Protein AF-A0A366XR28-F1 (afdb_monomer)

pLDDT: mean 83.41, std 14.49, range [41.12, 95.5]

Structure (mmCIF, N/CA/C/O backbone):
data_AF-A0A366XR28-F1
#
_entry.id   AF-A0A366XR28-F1
#
loop_
_atom_site.group_PDB
_atom_site.id
_atom_site.type_symbol
_atom_site.label_atom_id
_atom_site.label_alt_id
_atom_site.label_comp_id
_atom_site.label_asym_id
_atom_site.label_entity_id
_atom_site.label_seq_id
_atom_site.pdbx_PDB_ins_code
_atom_site.Cartn_x
_atom_site.Cartn_y
_atom_site.Cartn_z
_atom_site.occupancy
_atom_site.B_iso_or_equiv
_atom_site.auth_seq_id
_atom_site.auth_comp_id
_atom_site.auth_asym_id
_atom_site.auth_atom_id
_atom_site.pdbx_PDB_model_num
ATOM 1 N N . MET A 1 1 ? 2.387 -6.892 -45.928 1.00 43.56 1 MET A N 1
ATOM 2 C CA . MET A 1 1 ? 2.334 -5.920 -44.819 1.00 43.56 1 MET A CA 1
ATOM 3 C C . MET A 1 1 ? 2.205 -6.752 -43.564 1.00 43.56 1 MET A C 1
ATOM 5 O O . MET A 1 1 ? 1.276 -7.540 -43.496 1.00 43.56 1 MET A O 1
ATOM 9 N N . SER A 1 2 ? 3.214 -6.721 -42.701 1.00 43.69 2 SER A N 1
ATOM 10 C CA . SER A 1 2 ? 3.287 -7.581 -41.521 1.00 43.69 2 SER A CA 1
ATOM 11 C C . SER A 1 2 ? 2.300 -7.083 -40.471 1.00 43.69 2 SER A C 1
ATOM 13 O O . SER A 1 2 ? 2.400 -5.928 -40.058 1.00 43.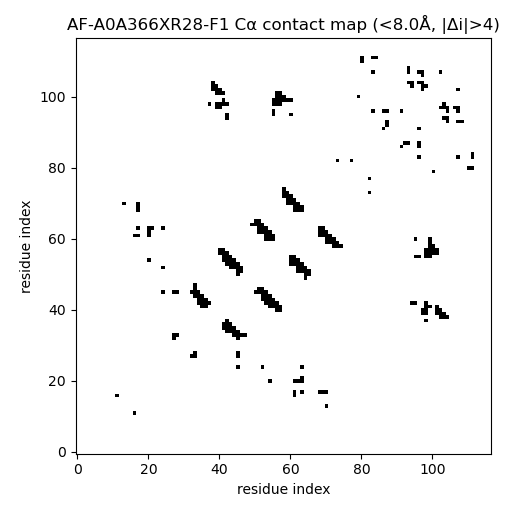69 2 SER A O 1
ATOM 15 N N . ASP A 1 3 ? 1.364 -7.939 -40.064 1.00 49.34 3 ASP A N 1
ATOM 16 C CA . ASP A 1 3 ? 0.525 -7.704 -38.893 1.00 49.34 3 ASP A CA 1
ATOM 17 C C . ASP A 1 3 ? 1.436 -7.541 -37.674 1.00 49.34 3 ASP A C 1
ATOM 19 O O . ASP A 1 3 ? 2.157 -8.458 -37.274 1.00 49.34 3 ASP A O 1
ATOM 23 N N . LEU A 1 4 ? 1.456 -6.329 -37.121 1.00 44.69 4 LEU A N 1
ATOM 24 C CA . LEU A 1 4 ? 2.090 -6.063 -35.838 1.00 44.69 4 LEU A CA 1
ATOM 25 C C . LEU A 1 4 ? 1.335 -6.867 -34.768 1.00 44.69 4 LEU A C 1
ATOM 27 O O . LEU A 1 4 ? 0.101 -6.828 -34.755 1.00 44.69 4 LEU A O 1
ATOM 31 N N . PRO A 1 5 ? 2.025 -7.578 -33.859 1.00 45.72 5 PRO A N 1
ATOM 32 C CA . PRO A 1 5 ? 1.352 -8.248 -32.759 1.00 45.72 5 PRO A CA 1
ATOM 33 C C . PRO A 1 5 ? 0.625 -7.198 -31.914 1.00 45.72 5 PRO A C 1
ATOM 35 O O . PRO A 1 5 ? 1.227 -6.226 -31.455 1.00 45.72 5 PRO A O 1
ATOM 38 N N . ALA A 1 6 ? -0.683 -7.387 -31.742 1.00 48.44 6 ALA A N 1
ATOM 39 C CA . ALA A 1 6 ? -1.500 -6.552 -30.879 1.00 48.44 6 ALA A CA 1
ATOM 40 C C . ALA A 1 6 ? -0.893 -6.548 -29.470 1.00 48.44 6 ALA A C 1
ATOM 42 O O . ALA A 1 6 ? -0.742 -7.599 -28.845 1.00 48.44 6 ALA A O 1
ATOM 43 N N . VAL A 1 7 ? -0.536 -5.360 -28.979 1.00 47.50 7 VAL A N 1
ATOM 44 C CA . VAL A 1 7 ? -0.168 -5.164 -27.576 1.00 47.50 7 VAL A CA 1
ATOM 45 C C . VAL A 1 7 ? -1.376 -5.614 -26.750 1.00 47.50 7 VAL A C 1
ATOM 47 O O . VAL A 1 7 ? -2.473 -5.102 -26.996 1.00 47.50 7 VAL A O 1
ATOM 50 N N . PRO A 1 8 ? -1.239 -6.580 -25.825 1.00 41.12 8 PRO A N 1
ATOM 51 C CA . PRO A 1 8 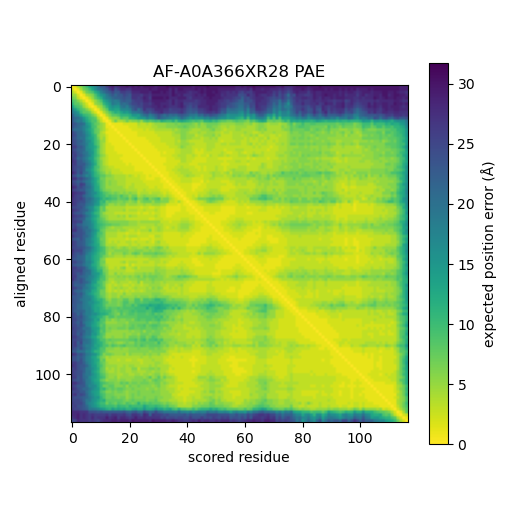? -2.358 -6.987 -24.999 1.00 41.12 8 PRO A CA 1
ATOM 52 C C . PRO A 1 8 ? -2.813 -5.760 -24.220 1.00 41.12 8 PRO A C 1
ATOM 54 O O . PRO A 1 8 ? -2.071 -5.204 -23.412 1.00 41.12 8 PRO A O 1
ATOM 57 N N . ASN A 1 9 ? -4.031 -5.314 -24.513 1.00 44.19 9 ASN A N 1
ATOM 58 C CA . ASN A 1 9 ? -4.688 -4.265 -23.764 1.00 44.19 9 ASN A CA 1
ATOM 59 C C . ASN A 1 9 ? -4.984 -4.871 -22.386 1.00 44.19 9 ASN A C 1
ATOM 61 O O . ASN A 1 9 ? -6.024 -5.499 -22.187 1.00 44.19 9 ASN A O 1
ATOM 65 N N . GLN A 1 10 ? -4.035 -4.767 -21.453 1.00 50.16 10 GLN A N 1
ATOM 66 C CA . GLN A 1 10 ? -4.286 -4.997 -20.034 1.00 50.16 10 GLN A CA 1
ATOM 67 C C . GLN A 1 10 ? -5.187 -3.859 -19.545 1.00 50.16 10 GLN A C 1
ATOM 69 O O . GLN A 1 10 ? -4.760 -2.965 -18.820 1.00 50.16 10 GLN A O 1
ATOM 74 N N . ASN A 1 11 ? -6.447 -3.868 -19.978 1.00 52.12 11 ASN A N 1
ATOM 75 C CA . ASN A 1 11 ? -7.499 -3.126 -19.311 1.00 52.12 11 ASN A CA 1
ATOM 76 C C . ASN A 1 11 ? -7.675 -3.798 -17.948 1.00 52.12 11 ASN A C 1
ATOM 78 O O . ASN A 1 11 ? -8.455 -4.736 -17.807 1.00 52.12 11 ASN A O 1
ATOM 82 N N . GLN A 1 12 ? -6.884 -3.369 -16.965 1.00 63.03 12 GLN A N 1
ATOM 83 C CA . GLN A 1 12 ? -7.155 -3.669 -15.568 1.00 63.03 12 GLN A CA 1
ATOM 84 C C . GLN A 1 12 ? -8.557 -3.136 -15.263 1.00 63.03 12 GLN A C 1
ATOM 86 O O . GLN A 1 12 ? -8.811 -1.935 -15.377 1.00 63.03 12 GLN A O 1
ATOM 91 N N . ASP A 1 13 ? -9.485 -4.034 -14.938 1.00 81.25 13 ASP A N 1
ATOM 92 C CA . ASP A 1 13 ? -10.834 -3.649 -14.544 1.00 81.25 13 ASP A CA 1
ATOM 93 C C . ASP A 1 13 ? -10.764 -3.018 -13.151 1.00 81.25 13 ASP A C 1
ATOM 95 O O . ASP A 1 13 ? -10.613 -3.698 -12.134 1.00 81.25 13 ASP A O 1
ATOM 99 N N . LEU A 1 14 ? -10.839 -1.688 -13.114 1.00 78.25 14 LEU A N 1
ATOM 100 C CA . LEU A 1 14 ? -10.768 -0.909 -11.879 1.00 78.25 14 LEU A CA 1
ATOM 101 C C . LEU A 1 14 ? -11.878 -1.290 -10.893 1.00 78.25 14 LEU A C 1
ATOM 103 O O . LEU A 1 14 ? -11.676 -1.173 -9.685 1.00 78.25 14 LEU A O 1
ATOM 107 N N . ASN A 1 15 ? -13.022 -1.781 -11.383 1.00 81.88 15 ASN A N 1
ATOM 108 C CA . ASN A 1 15 ? -14.099 -2.241 -10.512 1.00 81.88 15 ASN A CA 1
ATOM 109 C C . ASN A 1 15 ? -13.715 -3.542 -9.805 1.00 81.88 15 ASN A C 1
ATOM 111 O O . ASN A 1 15 ? -13.999 -3.695 -8.622 1.00 81.88 15 ASN A O 1
ATOM 115 N N . GLN A 1 16 ? -13.032 -4.456 -10.501 1.00 84.19 16 GLN A N 1
ATOM 116 C CA . GLN A 1 16 ? -12.537 -5.695 -9.892 1.00 84.19 16 GLN A CA 1
ATOM 117 C C . GLN A 1 16 ? -11.455 -5.408 -8.850 1.00 84.19 16 GLN A C 1
ATOM 119 O O . GLN A 1 16 ? -11.484 -5.995 -7.774 1.00 84.19 16 GLN A O 1
ATOM 124 N N . LEU A 1 17 ? -10.545 -4.470 -9.130 1.00 81.81 17 LEU A N 1
ATOM 125 C CA . LEU A 1 17 ? -9.533 -4.025 -8.165 1.00 81.81 17 LEU A CA 1
ATOM 126 C C . LEU A 1 17 ? -10.167 -3.420 -6.906 1.00 81.81 17 LEU A C 1
ATOM 128 O O . LEU A 1 17 ? -9.767 -3.758 -5.793 1.00 81.81 17 LEU A O 1
ATOM 132 N N . ALA A 1 18 ? -11.169 -2.554 -7.074 1.00 81.44 18 ALA A N 1
ATOM 133 C CA . ALA A 1 18 ? -11.890 -1.966 -5.950 1.00 81.44 18 ALA A CA 1
ATOM 134 C C . ALA A 1 18 ? -12.628 -3.033 -5.125 1.00 81.44 18 ALA A C 1
ATOM 136 O O . ALA A 1 18 ? -12.577 -3.008 -3.898 1.00 81.44 18 ALA A O 1
ATOM 137 N N . GLU A 1 19 ? -13.272 -3.997 -5.782 1.00 87.00 19 GLU A N 1
ATOM 138 C CA . GLU A 1 19 ? -13.984 -5.083 -5.106 1.00 87.00 19 GLU A CA 1
ATOM 139 C C . GLU A 1 19 ? -13.028 -6.005 -4.334 1.00 87.00 19 GLU A C 1
ATOM 141 O O . GLU A 1 19 ? -13.275 -6.317 -3.171 1.00 87.00 19 GLU A O 1
ATOM 146 N N . GLN A 1 20 ? -11.891 -6.375 -4.927 1.00 87.19 20 GLN A N 1
ATOM 147 C CA . GLN A 1 20 ? -10.857 -7.159 -4.245 1.00 87.19 20 GLN A CA 1
ATOM 148 C C . GLN A 1 20 ? -10.285 -6.421 -3.030 1.00 87.19 20 GLN A C 1
ATOM 150 O O . GLN A 1 20 ? -10.086 -7.027 -1.977 1.00 87.19 20 GLN A O 1
ATOM 155 N N . ALA A 1 21 ? -10.057 -5.111 -3.143 1.00 85.19 21 ALA A N 1
ATOM 156 C CA . ALA A 1 21 ? -9.581 -4.307 -2.024 1.00 85.19 21 ALA A CA 1
ATOM 157 C C . ALA A 1 21 ? -10.612 -4.225 -0.891 1.00 85.19 21 ALA A C 1
ATOM 159 O O . ALA A 1 21 ? -10.237 -4.360 0.272 1.00 85.19 21 ALA A O 1
ATOM 160 N N . ARG A 1 22 ? -11.905 -4.087 -1.211 1.00 86.50 22 ARG A N 1
ATOM 161 C CA . ARG A 1 22 ? -12.990 -4.132 -0.214 1.00 86.50 22 ARG A CA 1
ATOM 162 C C . ARG A 1 22 ? -13.079 -5.481 0.483 1.00 86.50 22 ARG A C 1
ATOM 164 O O . ARG A 1 22 ? -13.237 -5.525 1.701 1.00 86.50 22 ARG A O 1
ATOM 171 N N . GLN A 1 23 ? -12.953 -6.576 -0.265 1.00 90.81 23 GLN A N 1
ATOM 172 C CA . GLN A 1 23 ? -12.942 -7.927 0.302 1.00 90.81 23 GLN A CA 1
ATOM 173 C C . GLN A 1 23 ? -11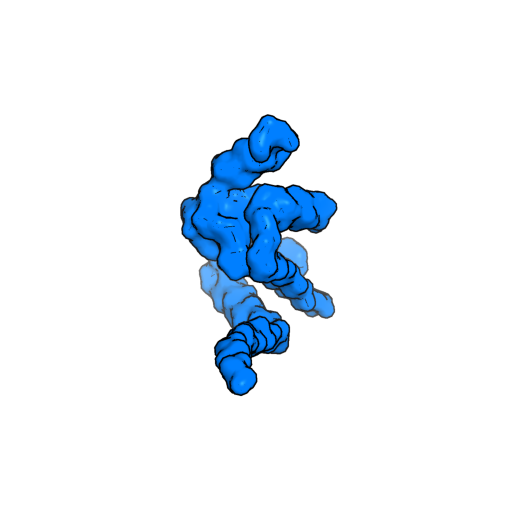.761 -8.108 1.258 1.00 90.81 23 GLN A C 1
ATOM 175 O O . GLN A 1 23 ? -11.956 -8.514 2.402 1.00 90.81 23 GLN A O 1
ATOM 180 N N . LEU A 1 24 ? -10.557 -7.704 0.846 1.00 88.25 24 LEU A N 1
ATOM 181 C CA . LEU A 1 24 ? -9.377 -7.754 1.707 1.00 88.25 24 LEU A CA 1
ATOM 182 C C . LEU A 1 24 ? -9.531 -6.855 2.946 1.00 88.25 24 LEU A C 1
ATOM 184 O O . LEU A 1 24 ? -9.203 -7.271 4.055 1.00 88.25 24 LEU A O 1
ATOM 188 N N . SER A 1 25 ? -10.074 -5.649 2.780 1.00 88.75 25 SER A N 1
ATOM 189 C CA . SER A 1 25 ? -10.383 -4.710 3.867 1.00 88.75 25 SER A CA 1
ATOM 190 C C . SER A 1 25 ? -11.342 -5.334 4.892 1.00 88.75 25 SER A C 1
ATOM 192 O O . SER A 1 25 ? -11.087 -5.293 6.101 1.00 88.75 25 SER A O 1
ATOM 194 N N . ALA A 1 26 ? -12.400 -6.004 4.422 1.00 89.94 26 ALA A N 1
ATOM 195 C CA . ALA A 1 26 ? -13.336 -6.732 5.273 1.00 89.94 26 ALA A CA 1
ATOM 196 C C . ALA A 1 26 ? -12.657 -7.891 6.024 1.00 89.94 26 ALA A C 1
ATOM 198 O O . ALA A 1 26 ? -12.840 -8.017 7.238 1.00 89.94 26 ALA A O 1
ATOM 199 N N . GLU A 1 27 ? -11.826 -8.686 5.346 1.00 91.56 27 GLU A N 1
ATOM 200 C CA . GLU A 1 27 ? -11.087 -9.789 5.969 1.00 91.56 27 GLU A CA 1
ATOM 201 C C . GLU A 1 2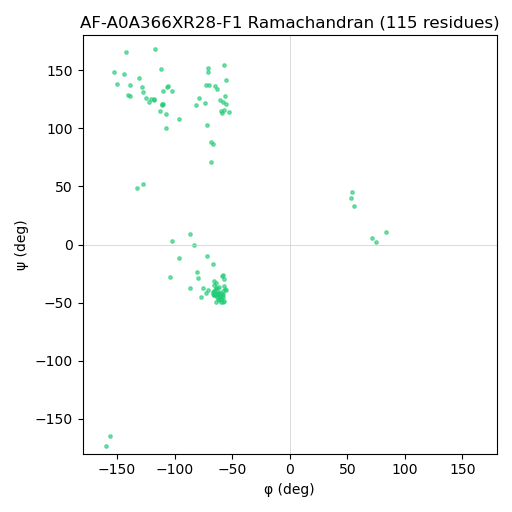7 ? -10.082 -9.304 7.020 1.00 91.56 27 GLU A C 1
ATOM 203 O O . GLU A 1 27 ? -9.993 -9.879 8.110 1.00 91.56 27 GLU A O 1
ATOM 208 N N . MET A 1 28 ? -9.334 -8.235 6.729 1.00 90.00 28 MET A N 1
ATOM 209 C CA . MET A 1 28 ? -8.395 -7.637 7.681 1.00 90.00 28 MET A CA 1
ATOM 210 C C . MET A 1 28 ? -9.125 -7.170 8.940 1.00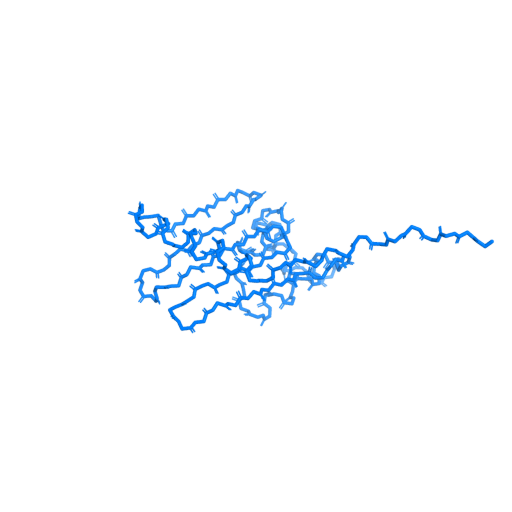 90.00 28 MET A C 1
ATOM 212 O O . MET A 1 28 ? -8.669 -7.438 10.056 1.00 90.00 28 MET A O 1
ATOM 216 N N . LYS A 1 29 ? -10.293 -6.542 8.773 1.00 88.81 29 LYS A N 1
ATOM 217 C CA . LYS A 1 29 ? -11.142 -6.098 9.881 1.00 88.81 29 LYS A CA 1
ATOM 218 C C . LYS A 1 29 ? -11.672 -7.268 10.707 1.00 88.81 29 LYS A C 1
ATOM 220 O O . LYS A 1 29 ? -11.539 -7.250 11.932 1.00 88.81 29 LYS A O 1
ATOM 225 N N . GLU A 1 30 ? -12.230 -8.290 10.062 1.00 91.31 30 GLU A N 1
ATOM 226 C CA . GLU A 1 30 ? -12.761 -9.486 10.729 1.00 91.31 30 GLU A CA 1
ATOM 227 C C . GLU A 1 30 ? -11.674 -10.202 11.542 1.00 91.31 30 GLU A C 1
ATOM 229 O O . GLU A 1 30 ? -11.874 -10.556 12.707 1.00 91.31 30 GLU A O 1
ATOM 234 N N . ARG A 1 31 ? -10.480 -10.341 10.959 1.00 91.31 31 ARG A N 1
ATOM 235 C CA . ARG A 1 31 ? -9.334 -11.023 11.574 1.00 91.31 31 ARG A CA 1
ATOM 236 C C . ARG A 1 31 ? -8.530 -10.139 12.529 1.00 91.31 31 ARG A C 1
ATOM 238 O O . ARG A 1 31 ? -7.561 -10.617 13.116 1.00 91.31 31 ARG A O 1
ATOM 245 N N . LYS A 1 32 ? -8.914 -8.869 12.708 1.00 90.75 32 LYS A N 1
ATOM 246 C CA . LYS A 1 32 ? -8.196 -7.863 13.518 1.00 90.75 32 LYS A CA 1
ATOM 247 C C . LYS A 1 32 ? -6.732 -7.677 13.088 1.00 90.75 32 LYS A C 1
ATOM 249 O O . LYS A 1 32 ? -5.860 -7.406 13.917 1.00 90.75 32 LYS A O 1
ATOM 254 N N . ILE A 1 33 ? -6.460 -7.821 11.793 1.00 88.69 33 ILE A N 1
ATOM 255 C CA . ILE A 1 33 ? -5.142 -7.609 11.197 1.00 88.69 33 ILE A CA 1
ATOM 256 C C . ILE A 1 33 ? -4.956 -6.109 10.978 1.00 88.69 33 ILE A C 1
ATOM 258 O O . ILE A 1 33 ? -5.707 -5.482 10.239 1.00 88.69 33 ILE A O 1
ATOM 262 N N . LYS A 1 34 ? -3.931 -5.535 11.613 1.00 92.12 34 LYS A N 1
ATOM 263 C CA . LYS A 1 34 ? -3.578 -4.117 11.438 1.00 92.12 34 LYS A CA 1
ATOM 264 C C . LYS A 1 34 ? -2.650 -3.878 10.254 1.00 92.12 34 LYS A C 1
ATOM 266 O O . LYS A 1 34 ? -2.758 -2.854 9.594 1.00 92.12 34 LYS A O 1
ATOM 271 N N . LYS A 1 35 ? -1.713 -4.796 10.017 1.00 93.25 35 LYS A N 1
ATOM 272 C CA . LYS A 1 35 ? -0.659 -4.635 9.018 1.00 93.25 35 LYS A CA 1
ATOM 273 C C . LYS A 1 35 ? -0.238 -5.990 8.459 1.00 93.25 35 LYS A C 1
ATOM 275 O O . LYS A 1 35 ? -0.070 -6.939 9.224 1.00 93.25 35 LYS A O 1
ATOM 280 N N . VAL A 1 36 ? -0.044 -6.044 7.150 1.00 90.44 36 VAL A N 1
ATOM 281 C CA . VAL A 1 36 ? 0.656 -7.100 6.420 1.00 90.44 36 VAL A CA 1
ATOM 282 C C . VAL A 1 36 ? 1.796 -6.419 5.678 1.00 90.44 36 VAL A C 1
ATOM 284 O O . VAL A 1 36 ? 1.573 -5.480 4.920 1.00 90.44 36 VAL A O 1
ATOM 287 N N . GLU A 1 37 ? 3.021 -6.853 5.930 1.00 89.75 37 GLU A N 1
ATOM 288 C CA . GLU A 1 37 ? 4.217 -6.254 5.348 1.00 89.75 37 GLU A CA 1
ATOM 289 C C . GLU A 1 37 ? 5.190 -7.365 4.987 1.00 89.75 37 GLU A C 1
ATOM 291 O O . GLU A 1 37 ? 5.503 -8.224 5.815 1.00 89.75 37 GLU A O 1
ATOM 296 N N . PHE A 1 38 ? 5.648 -7.334 3.743 1.00 86.12 38 PHE A N 1
ATOM 297 C CA . PHE A 1 38 ? 6.726 -8.169 3.243 1.00 86.12 38 PHE A CA 1
ATOM 298 C C . PHE A 1 38 ? 7.927 -7.274 2.937 1.00 86.12 38 PHE A C 1
ATOM 300 O O . PHE A 1 38 ? 7.756 -6.100 2.616 1.00 86.12 38 PHE A O 1
ATOM 307 N N . GLU A 1 39 ? 9.136 -7.823 3.047 1.00 79.31 39 GLU A N 1
ATOM 308 C CA . GLU A 1 39 ? 10.372 -7.067 2.808 1.00 79.31 39 GLU A CA 1
ATOM 309 C C . GLU A 1 39 ? 10.429 -6.506 1.380 1.00 79.31 39 GLU A C 1
ATOM 311 O O . GLU A 1 39 ? 10.620 -5.307 1.212 1.00 79.31 39 GLU A O 1
ATOM 316 N N . ASP A 1 40 ? 10.163 -7.355 0.385 1.00 83.25 40 ASP A N 1
ATOM 317 C CA . ASP A 1 40 ? 10.126 -7.021 -1.043 1.00 83.25 40 ASP A CA 1
ATOM 318 C C . ASP A 1 40 ? 8.794 -7.486 -1.657 1.00 83.25 40 ASP A C 1
ATOM 320 O O . ASP A 1 40 ? 8.754 -8.270 -2.605 1.00 83.25 40 ASP A O 1
ATOM 324 N N . GLY A 1 41 ? 7.667 -7.101 -1.059 1.00 87.06 41 GLY A N 1
ATOM 325 C CA . GLY A 1 41 ? 6.376 -7.641 -1.479 1.00 87.06 41 GLY A CA 1
ATOM 326 C C . GLY A 1 41 ? 5.184 -6.757 -1.147 1.00 87.06 41 GLY A C 1
ATOM 327 O O . GLY A 1 41 ? 5.350 -5.573 -0.854 1.00 87.06 41 GLY A O 1
ATOM 328 N N . PRO A 1 42 ? 3.967 -7.322 -1.211 1.00 88.88 42 PRO A N 1
ATOM 329 C CA . PRO A 1 42 ? 2.745 -6.573 -0.979 1.00 88.88 42 PRO A CA 1
ATOM 330 C C . PRO A 1 42 ? 2.720 -5.894 0.391 1.00 88.88 42 PRO A C 1
ATOM 332 O O . PRO A 1 42 ? 3.323 -6.336 1.367 1.00 88.88 42 PRO A O 1
ATOM 335 N N . TYR A 1 43 ? 1.957 -4.823 0.480 1.00 94.38 43 TYR A N 1
ATOM 336 C CA . TYR A 1 43 ? 1.739 -4.095 1.712 1.00 94.38 43 TYR A CA 1
ATOM 337 C C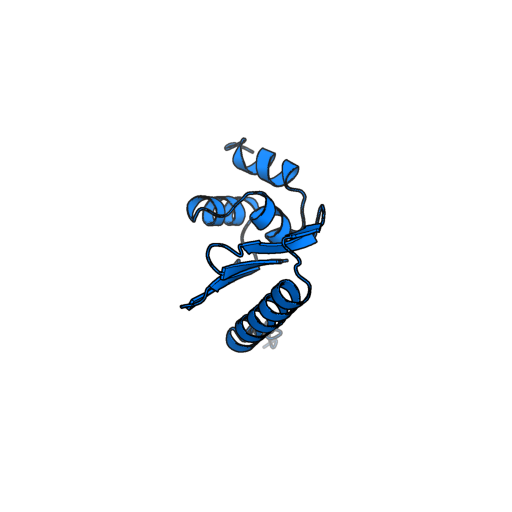 . TYR A 1 43 ? 0.246 -3.937 1.930 1.00 94.38 43 TYR A C 1
ATOM 339 O O . TYR A 1 43 ? -0.477 -3.571 1.006 1.00 94.38 43 TYR A O 1
ATOM 347 N N . ALA A 1 44 ? -0.218 -4.170 3.150 1.00 94.50 44 ALA A N 1
ATOM 348 C CA . ALA A 1 44 ? -1.556 -3.783 3.551 1.00 94.50 44 ALA A CA 1
ATOM 349 C C . ALA A 1 44 ? -1.550 -3.196 4.963 1.00 94.50 44 ALA A C 1
ATOM 351 O O . ALA A 1 44 ? -0.914 -3.733 5.867 1.00 94.50 44 ALA A O 1
ATOM 352 N N . GLU A 1 45 ? -2.281 -2.111 5.178 1.00 95.50 45 GLU A N 1
ATOM 353 C CA . GLU A 1 45 ? -2.433 -1.474 6.487 1.00 95.50 45 GLU A CA 1
ATOM 354 C C . GLU A 1 45 ? -3.887 -1.057 6.667 1.00 95.50 45 GLU A C 1
ATOM 356 O O . GLU A 1 45 ? -4.442 -0.375 5.809 1.00 95.50 45 GLU A O 1
ATOM 361 N N . HIS A 1 46 ? -4.489 -1.462 7.783 1.00 93.88 46 HIS A N 1
ATOM 362 C CA . HIS A 1 46 ? -5.825 -1.045 8.183 1.00 93.88 46 HIS A CA 1
ATOM 363 C C . HIS A 1 46 ? -5.736 -0.141 9.414 1.00 93.88 46 HIS A C 1
ATOM 365 O O . HIS A 1 46 ? -5.273 -0.564 10.480 1.00 93.88 46 HIS A O 1
ATOM 371 N N . ASP A 1 47 ? -6.219 1.092 9.282 1.00 92.69 47 ASP A N 1
ATOM 372 C CA . ASP A 1 47 ? -6.383 2.022 10.393 1.00 92.69 47 ASP A CA 1
ATOM 373 C C . ASP A 1 47 ? -7.823 1.967 10.908 1.00 92.69 47 ASP A C 1
ATOM 375 O O . ASP A 1 47 ? -8.756 2.481 10.295 1.00 92.69 47 ASP A O 1
ATOM 379 N N . SER A 1 48 ? -8.004 1.379 12.090 1.00 88.88 48 SER A N 1
ATOM 380 C CA . SER A 1 48 ? -9.311 1.275 12.744 1.00 88.88 48 SER A CA 1
ATOM 381 C C . SER A 1 48 ? -9.897 2.620 13.191 1.00 88.88 48 SER A C 1
ATOM 383 O O . SER A 1 48 ? -11.082 2.683 13.508 1.00 88.88 48 SER A O 1
ATOM 385 N N . THR A 1 49 ? -9.082 3.674 13.272 1.00 90.81 49 THR A N 1
ATOM 386 C CA . THR A 1 49 ? -9.506 5.017 13.700 1.00 90.81 49 THR A CA 1
ATOM 387 C C . THR A 1 49 ? -10.258 5.725 12.583 1.00 90.81 49 THR A C 1
ATOM 389 O O . THR A 1 49 ? -11.308 6.317 12.813 1.00 90.81 49 THR A O 1
ATOM 392 N N . THR A 1 50 ? -9.715 5.643 11.369 1.00 90.31 50 THR A N 1
ATOM 393 C CA . THR A 1 50 ? -10.283 6.241 10.154 1.00 90.31 50 THR A CA 1
ATOM 394 C C . THR A 1 50 ? -11.124 5.245 9.348 1.00 90.31 50 THR A C 1
ATOM 396 O O . THR A 1 50 ? -11.877 5.644 8.466 1.00 90.31 50 THR A O 1
ATOM 399 N N . ASN A 1 51 ? -11.047 3.953 9.691 1.00 89.25 51 ASN A N 1
ATOM 400 C CA . ASN A 1 51 ? -11.609 2.829 8.942 1.00 89.25 51 ASN A CA 1
ATOM 401 C C . ASN A 1 51 ? -11.147 2.843 7.471 1.00 89.25 51 ASN A C 1
ATOM 403 O O . ASN A 1 51 ? -11.926 2.545 6.567 1.00 89.25 51 ASN A O 1
ATOM 407 N N . THR A 1 52 ? -9.872 3.182 7.265 1.00 92.44 52 THR A N 1
ATOM 408 C CA . THR A 1 52 ? -9.207 3.189 5.960 1.00 92.44 52 THR A CA 1
ATOM 409 C C . THR A 1 52 ? -8.257 2.004 5.852 1.00 92.44 52 THR A C 1
ATOM 411 O O . THR A 1 52 ? -7.501 1.711 6.782 1.00 92.44 52 THR A O 1
ATOM 414 N N . THR A 1 53 ? -8.274 1.338 4.703 1.00 93.56 53 THR A N 1
ATOM 415 C CA . THR A 1 53 ? -7.354 0.260 4.349 1.00 93.56 53 THR A CA 1
ATOM 416 C C . THR A 1 53 ? -6.546 0.668 3.128 1.00 93.56 53 THR A C 1
ATOM 418 O O . THR A 1 53 ? -7.107 0.983 2.083 1.00 93.56 53 THR A O 1
ATOM 421 N N . ILE A 1 54 ? -5.223 0.631 3.240 1.00 95.00 54 ILE A N 1
ATOM 422 C CA . ILE A 1 54 ? -4.317 0.783 2.101 1.00 95.00 54 ILE A CA 1
ATOM 423 C C . ILE A 1 54 ? -3.812 -0.599 1.727 1.00 95.00 54 ILE A C 1
ATOM 425 O O . ILE A 1 54 ? -3.345 -1.334 2.593 1.00 95.00 54 ILE A O 1
ATOM 429 N N . VAL A 1 55 ? -3.867 -0.925 0.442 1.00 93.94 55 VAL A N 1
ATOM 430 C CA . VAL A 1 55 ? -3.299 -2.131 -0.155 1.00 93.94 55 VAL A CA 1
ATOM 431 C C . VAL A 1 55 ? -2.378 -1.689 -1.279 1.00 93.94 55 VAL A C 1
ATOM 433 O O . VAL A 1 55 ? -2.791 -0.956 -2.172 1.00 93.94 55 VAL A O 1
ATOM 436 N N . ALA A 1 56 ? -1.129 -2.123 -1.259 1.00 93.38 56 ALA A N 1
ATOM 437 C CA . ALA A 1 56 ? -0.175 -1.845 -2.315 1.00 93.38 56 ALA A CA 1
ATOM 438 C C . ALA A 1 56 ? 0.523 -3.118 -2.761 1.00 93.38 56 ALA A C 1
ATOM 440 O O . ALA A 1 56 ? 0.819 -4.015 -1.972 1.00 93.38 56 ALA A O 1
ATOM 441 N N . GLY A 1 57 ? 0.777 -3.182 -4.054 1.00 89.25 57 GLY A N 1
ATOM 442 C CA . GLY A 1 57 ? 1.453 -4.285 -4.704 1.00 89.25 57 GLY A CA 1
ATOM 443 C C . GLY A 1 57 ? 2.022 -3.820 -6.037 1.00 89.25 57 GLY A C 1
ATOM 444 O O . GLY A 1 57 ? 1.949 -2.627 -6.348 1.00 89.25 57 GLY A O 1
ATOM 445 N N . PRO A 1 58 ? 2.564 -4.742 -6.840 1.00 89.00 58 PRO A N 1
ATOM 446 C CA . PRO A 1 58 ? 3.332 -4.400 -8.029 1.00 89.00 58 PRO A CA 1
ATOM 447 C C . PRO A 1 58 ? 2.560 -3.446 -8.952 1.00 89.00 58 PRO A C 1
ATOM 449 O O . PRO A 1 58 ? 1.507 -3.784 -9.495 1.00 89.00 58 PRO A O 1
ATOM 452 N N . GLY A 1 59 ? 3.067 -2.220 -9.091 1.00 87.44 59 GLY A N 1
ATOM 453 C CA . GLY A 1 59 ? 2.493 -1.188 -9.957 1.00 87.44 59 GLY A CA 1
ATOM 454 C C . GLY A 1 59 ? 1.165 -0.562 -9.508 1.00 87.44 59 GLY A C 1
ATOM 455 O O . GLY A 1 59 ? 0.627 0.251 -10.263 1.00 87.44 59 GLY A O 1
ATOM 456 N N . ALA A 1 60 ? 0.629 -0.878 -8.323 1.00 90.38 60 ALA A N 1
ATOM 457 C CA . ALA A 1 60 ? -0.677 -0.376 -7.892 1.00 90.38 60 ALA A CA 1
ATOM 458 C C . ALA A 1 60 ? -0.778 -0.075 -6.389 1.00 90.38 60 ALA A C 1
ATOM 460 O O . ALA A 1 60 ? -0.218 -0.773 -5.546 1.00 90.38 60 ALA A O 1
ATOM 461 N N . ILE A 1 61 ? -1.567 0.949 -6.062 1.00 93.00 61 ILE A N 1
ATOM 462 C CA . ILE A 1 61 ? -2.016 1.265 -4.701 1.00 93.00 61 ILE A CA 1
ATOM 463 C C . ILE A 1 61 ? -3.533 1.390 -4.743 1.00 93.00 61 ILE A C 1
ATOM 465 O O . ILE A 1 61 ? -4.072 2.108 -5.586 1.00 93.00 61 ILE A O 1
ATOM 469 N N . VAL A 1 62 ? -4.214 0.724 -3.823 1.00 93.75 62 VAL A N 1
ATOM 470 C CA . VAL A 1 62 ? -5.641 0.879 -3.576 1.00 93.75 62 VAL A CA 1
ATOM 471 C C . VAL A 1 62 ? -5.826 1.392 -2.159 1.00 93.75 62 VAL A C 1
ATOM 473 O O . VAL A 1 62 ? -5.327 0.803 -1.206 1.00 93.75 62 VAL A O 1
ATOM 476 N N . GLU A 1 63 ? -6.538 2.499 -2.027 1.00 93.75 63 GLU A N 1
ATOM 477 C CA . GLU A 1 63 ? -6.956 3.055 -0.749 1.00 93.75 63 GLU A CA 1
ATOM 478 C C . GLU A 1 63 ? -8.471 2.930 -0.657 1.00 93.75 63 GLU A C 1
ATOM 480 O O . GLU A 1 63 ? -9.200 3.518 -1.454 1.00 93.75 63 GLU A O 1
ATOM 485 N N . ASP A 1 64 ? -8.939 2.133 0.290 1.00 92.56 64 ASP A N 1
ATOM 486 C CA . ASP A 1 64 ? -10.350 1.915 0.563 1.00 92.56 64 ASP A CA 1
ATOM 487 C C . ASP A 1 64 ? -10.719 2.613 1.869 1.00 92.56 64 ASP A C 1
ATOM 489 O O . ASP A 1 64 ? -10.249 2.240 2.943 1.00 92.56 64 ASP A O 1
ATOM 493 N N . SER A 1 65 ? -11.538 3.652 1.772 1.00 92.62 65 SER A N 1
ATOM 494 C CA . SER A 1 65 ? -12.054 4.413 2.909 1.00 92.62 65 SER A CA 1
ATOM 495 C C . SER A 1 65 ? -13.581 4.282 2.970 1.00 92.62 65 SER A C 1
ATOM 497 O O . SER A 1 65 ? -14.197 3.839 1.998 1.00 92.62 65 SER A O 1
ATOM 499 N N . PRO A 1 66 ? -14.237 4.700 4.067 1.00 88.69 66 PRO A N 1
ATOM 500 C CA . PRO A 1 66 ? -15.691 4.582 4.196 1.00 88.69 66 PRO A CA 1
ATOM 501 C C . PRO A 1 66 ? -16.488 5.285 3.087 1.00 88.69 66 PRO A C 1
ATOM 503 O O . PRO A 1 66 ? -17.598 4.866 2.768 1.00 88.69 66 PRO A O 1
ATOM 506 N N . GLU A 1 67 ? -15.941 6.363 2.524 1.00 90.50 67 GLU A N 1
ATOM 507 C CA . GLU A 1 67 ? -16.643 7.238 1.579 1.00 90.50 67 GLU A CA 1
ATOM 508 C C . GLU A 1 67 ? -16.204 7.019 0.130 1.00 90.50 67 GLU A C 1
ATOM 510 O O . GLU A 1 67 ? -16.975 7.271 -0.799 1.00 90.50 67 GLU A O 1
ATOM 515 N N . LEU A 1 68 ? -14.966 6.568 -0.080 1.00 89.94 68 LEU A N 1
ATOM 516 C CA . LEU A 1 68 ? -14.379 6.436 -1.408 1.00 89.94 68 LEU A CA 1
ATOM 517 C C . LEU A 1 68 ? -13.308 5.348 -1.462 1.00 89.94 68 LEU A C 1
ATOM 519 O O . LEU A 1 68 ? -12.552 5.144 -0.512 1.00 89.94 68 LEU A O 1
ATOM 523 N N . THR A 1 69 ? -13.199 4.720 -2.631 1.00 89.19 69 THR A N 1
ATOM 524 C CA . THR A 1 69 ? -12.079 3.848 -2.987 1.00 89.19 69 THR A CA 1
ATOM 525 C C . THR A 1 69 ? -11.251 4.556 -4.063 1.00 89.19 69 THR A C 1
ATOM 527 O O . THR A 1 69 ? -11.773 4.889 -5.129 1.00 89.19 69 THR A O 1
ATOM 530 N N . SER A 1 70 ? -9.970 4.801 -3.794 1.00 90.06 70 SER A N 1
ATOM 531 C CA . SER A 1 70 ? -9.019 5.401 -4.734 1.00 90.06 70 SER A CA 1
ATOM 532 C C . SER A 1 70 ? -8.049 4.351 -5.257 1.00 90.06 70 SER A C 1
ATOM 534 O O . SER A 1 70 ? -7.502 3.566 -4.490 1.00 90.06 70 SER A O 1
ATOM 536 N N . VAL A 1 71 ? -7.798 4.360 -6.568 1.00 89.75 71 VAL A N 1
ATOM 537 C CA . VAL A 1 71 ? -6.831 3.463 -7.215 1.00 89.75 71 VAL A CA 1
ATOM 538 C C . VAL A 1 71 ? -5.757 4.294 -7.907 1.00 89.75 71 VAL A C 1
ATOM 540 O O . VAL A 1 71 ? -6.046 5.149 -8.748 1.00 89.75 71 VAL A O 1
ATOM 543 N N . HIS A 1 72 ? -4.499 4.028 -7.574 1.00 89.31 72 HIS A N 1
ATOM 544 C CA . HIS A 1 72 ? -3.333 4.591 -8.237 1.00 89.31 72 HIS A CA 1
ATOM 545 C C . HIS A 1 72 ? -2.617 3.494 -9.013 1.00 89.31 72 HIS A C 1
ATOM 547 O O . HIS A 1 72 ? -2.154 2.524 -8.424 1.00 89.31 72 HIS A O 1
ATOM 553 N N . LEU A 1 73 ? -2.489 3.682 -10.325 1.00 89.25 73 LEU A N 1
ATOM 554 C CA . LEU A 1 73 ? -1.746 2.781 -11.200 1.00 89.25 73 LEU A CA 1
ATOM 555 C C . LEU A 1 73 ? -0.473 3.461 -11.695 1.00 89.25 73 LEU A C 1
ATOM 557 O O . LEU A 1 73 ? -0.503 4.598 -12.184 1.00 89.25 73 LEU A O 1
ATOM 561 N N . VAL A 1 74 ? 0.646 2.753 -11.593 1.00 87.62 74 VAL A N 1
ATOM 562 C CA . VAL A 1 74 ? 1.898 3.138 -12.239 1.00 87.62 74 VAL A CA 1
ATOM 563 C C . VAL A 1 74 ? 1.809 2.742 -13.706 1.00 87.62 74 VAL A C 1
ATOM 565 O O . VAL A 1 74 ? 1.512 1.599 -14.045 1.00 87.62 74 VAL A O 1
ATOM 568 N N . LYS A 1 75 ? 2.046 3.704 -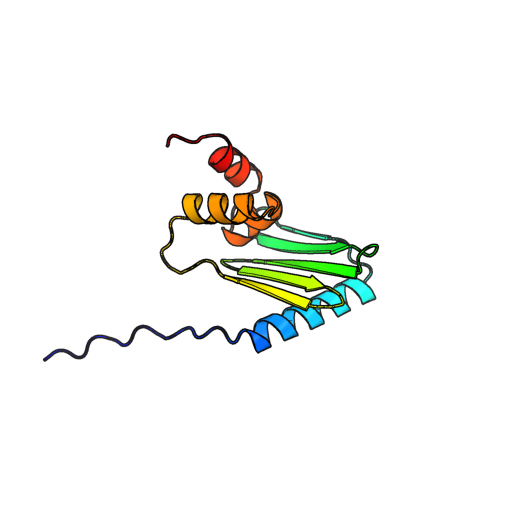14.601 1.00 85.38 75 LYS A N 1
ATOM 569 C CA . LYS A 1 75 ? 2.011 3.433 -16.040 1.00 85.38 75 LYS A CA 1
ATOM 570 C C . LYS A 1 75 ? 3.140 2.461 -16.423 1.00 85.38 75 LYS A C 1
ATOM 572 O O . LYS A 1 75 ? 4.276 2.685 -15.996 1.00 85.38 75 LYS A O 1
ATOM 577 N N . PRO A 1 76 ? 2.870 1.449 -17.267 1.00 81.06 76 PRO A N 1
ATOM 578 C CA . PRO A 1 76 ? 3.905 0.553 -17.770 1.00 81.06 76 PRO A CA 1
ATOM 579 C C . PRO A 1 76 ? 5.044 1.317 -18.454 1.00 81.06 76 PRO A C 1
ATOM 581 O O . PRO A 1 76 ? 4.806 2.300 -19.158 1.00 81.06 76 PRO A O 1
ATOM 584 N N . GLY A 1 77 ? 6.282 0.860 -18.253 1.00 79.50 77 GLY A N 1
ATOM 585 C CA . GLY A 1 77 ? 7.475 1.450 -18.871 1.00 79.50 77 GLY A CA 1
ATOM 586 C C . GLY A 1 77 ? 7.937 2.782 -18.270 1.00 79.50 77 GLY A C 1
ATOM 587 O O . GLY A 1 77 ? 8.906 3.356 -18.761 1.00 79.50 77 GLY A O 1
ATOM 588 N N . VAL A 1 78 ? 7.278 3.286 -17.221 1.00 84.69 78 VAL A N 1
ATOM 589 C CA . VAL A 1 78 ? 7.784 4.435 -16.458 1.00 84.69 78 VAL A CA 1
ATOM 590 C C . VAL A 1 78 ? 8.975 4.003 -15.611 1.00 84.69 78 VAL A C 1
ATOM 592 O O . VAL A 1 78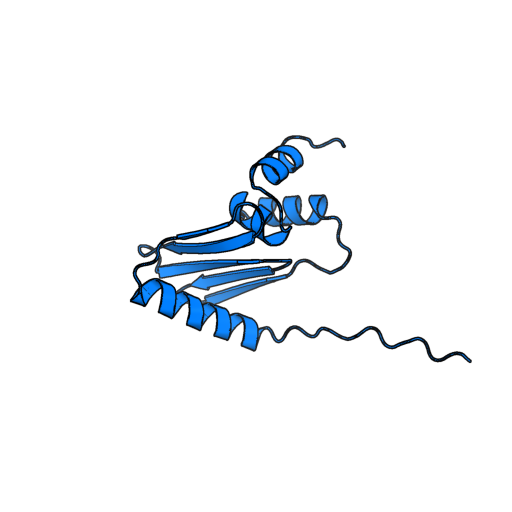 ? 8.945 2.956 -14.969 1.00 84.69 78 VAL A O 1
ATOM 595 N N . ASP A 1 79 ? 10.007 4.846 -15.588 1.00 85.31 79 ASP A N 1
ATOM 596 C CA . ASP A 1 79 ? 11.163 4.658 -14.719 1.00 85.31 79 ASP A CA 1
ATOM 597 C C . ASP A 1 79 ? 10.724 4.564 -13.238 1.00 85.31 79 ASP A C 1
ATOM 599 O O . ASP A 1 79 ? 10.020 5.461 -12.749 1.00 85.31 79 ASP A O 1
ATOM 603 N N . PRO A 1 80 ? 11.137 3.515 -12.500 1.00 81.19 80 PRO A N 1
ATOM 604 C CA . PRO A 1 80 ? 10.746 3.326 -11.107 1.00 81.19 80 PRO A CA 1
ATOM 605 C C . PRO A 1 80 ? 11.070 4.525 -10.206 1.00 81.19 80 PRO A C 1
ATOM 607 O O . PRO A 1 80 ? 10.233 4.920 -9.395 1.00 81.19 80 PRO A O 1
ATOM 610 N N . LYS A 1 81 ? 12.217 5.195 -10.375 1.00 84.00 81 LYS A N 1
ATOM 611 C CA . LYS A 1 81 ? 12.573 6.376 -9.567 1.00 84.00 81 LYS A CA 1
ATOM 612 C C . LYS A 1 81 ? 11.605 7.529 -9.824 1.00 84.00 81 LYS A C 1
ATOM 614 O O . LYS A 1 81 ? 11.216 8.231 -8.888 1.00 84.00 81 LYS A O 1
ATOM 619 N N . VAL A 1 82 ? 11.186 7.721 -11.076 1.00 87.44 82 VAL A N 1
ATOM 620 C CA . VAL A 1 82 ? 10.191 8.745 -11.440 1.00 87.44 82 VAL A CA 1
ATOM 621 C C . VAL A 1 82 ? 8.831 8.417 -10.823 1.00 87.44 82 VAL A C 1
ATOM 623 O O . VAL A 1 82 ? 8.188 9.305 -10.255 1.00 87.44 82 VAL A O 1
ATOM 626 N N . ALA A 1 83 ? 8.409 7.151 -10.879 1.00 86.50 83 ALA A N 1
ATOM 627 C CA . ALA A 1 83 ? 7.167 6.697 -10.257 1.00 86.50 83 ALA A CA 1
ATOM 628 C C . ALA A 1 83 ? 7.188 6.875 -8.727 1.00 86.50 83 ALA A C 1
ATOM 630 O O . ALA A 1 83 ? 6.246 7.449 -8.176 1.00 86.50 83 ALA A O 1
ATOM 631 N N . ALA A 1 84 ? 8.272 6.473 -8.050 1.00 86.69 84 ALA A N 1
ATOM 632 C CA . ALA A 1 84 ? 8.452 6.669 -6.606 1.00 86.69 84 ALA A CA 1
ATOM 633 C C . ALA A 1 84 ? 8.361 8.143 -6.218 1.00 86.69 84 ALA A C 1
ATOM 635 O O . ALA A 1 84 ? 7.611 8.479 -5.305 1.00 86.69 84 ALA A O 1
ATOM 636 N N . LYS A 1 85 ? 9.071 9.034 -6.924 1.00 88.19 85 LYS A N 1
ATOM 637 C CA . LYS A 1 85 ? 9.022 10.479 -6.648 1.00 88.19 85 LYS A CA 1
ATOM 638 C C . LYS A 1 85 ? 7.604 11.030 -6.800 1.00 88.19 85 LYS A C 1
ATOM 640 O O . LYS A 1 85 ? 7.124 11.724 -5.911 1.00 88.19 85 LYS A O 1
ATOM 645 N N . LYS A 1 86 ? 6.894 10.670 -7.875 1.00 89.06 86 LYS A N 1
ATOM 646 C CA . LYS A 1 86 ? 5.515 11.135 -8.113 1.00 89.06 86 LYS A CA 1
ATOM 647 C C . LYS A 1 86 ? 4.514 10.622 -7.082 1.00 89.06 86 LYS A C 1
ATOM 649 O O . LYS A 1 86 ? 3.569 11.333 -6.754 1.00 89.06 86 LYS A O 1
ATOM 654 N N . LEU A 1 87 ? 4.688 9.401 -6.590 1.00 88.81 87 LEU A N 1
ATOM 655 C CA . LEU A 1 87 ? 3.845 8.850 -5.532 1.00 88.81 87 LEU A CA 1
ATOM 656 C C . LEU A 1 87 ? 4.202 9.449 -4.160 1.00 88.81 87 LEU A C 1
ATOM 658 O O . LEU A 1 87 ? 3.299 9.772 -3.392 1.00 88.81 87 LEU A O 1
ATOM 662 N N . ALA A 1 88 ? 5.486 9.691 -3.881 1.00 89.12 88 ALA A N 1
ATOM 663 C CA . ALA A 1 88 ? 5.942 10.388 -2.677 1.00 89.12 88 ALA A CA 1
ATOM 664 C C . ALA A 1 88 ? 5.414 11.834 -2.612 1.00 89.12 88 ALA A C 1
ATOM 666 O O . ALA A 1 88 ? 4.924 12.261 -1.571 1.00 89.12 88 ALA A O 1
ATOM 667 N N . GLU A 1 89 ? 5.425 12.565 -3.735 1.00 88.62 89 GLU A N 1
ATOM 668 C CA . GLU A 1 89 ? 4.809 13.900 -3.870 1.00 88.62 89 GLU A CA 1
ATOM 669 C C . GLU A 1 89 ? 3.302 13.891 -3.550 1.00 88.62 89 GLU A C 1
ATOM 671 O O . GLU A 1 89 ? 2.754 14.903 -3.119 1.00 88.62 89 GLU A O 1
ATOM 676 N N . LYS A 1 90 ? 2.629 12.747 -3.731 1.00 86.69 90 LYS A N 1
ATOM 677 C CA . LYS A 1 90 ? 1.218 12.536 -3.367 1.00 86.69 90 LYS A CA 1
ATOM 678 C C . LYS A 1 90 ? 1.022 12.084 -1.915 1.00 86.69 90 LYS A C 1
ATOM 680 O O . LYS A 1 90 ? -0.086 11.713 -1.546 1.00 86.69 90 LYS A O 1
ATOM 685 N N . GLY A 1 91 ? 2.077 12.099 -1.101 1.00 87.44 91 GLY A N 1
ATOM 686 C CA . GLY A 1 91 ? 2.028 11.748 0.319 1.00 87.44 91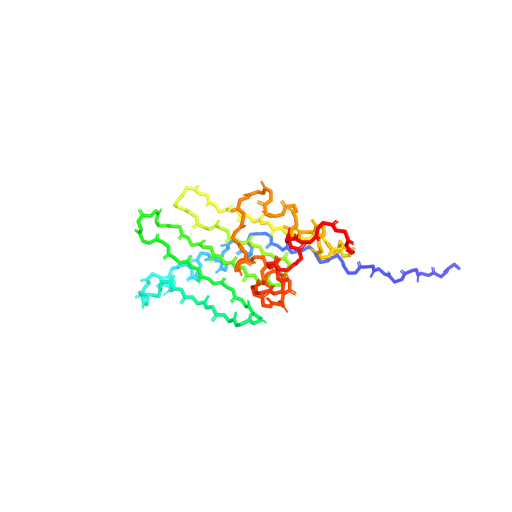 GLY A CA 1
ATOM 687 C C . GLY A 1 91 ? 2.127 10.250 0.621 1.00 87.44 91 GLY A C 1
ATOM 688 O O . GLY A 1 91 ? 1.906 9.857 1.765 1.00 87.44 91 GLY A O 1
ATOM 689 N N . GLN A 1 92 ? 2.465 9.403 -0.359 1.00 91.69 92 GLN A N 1
ATOM 690 C CA . GLN A 1 92 ? 2.598 7.962 -0.126 1.00 91.69 92 GLN A CA 1
ATOM 691 C C . GLN A 1 92 ? 3.827 7.636 0.736 1.00 91.69 92 GLN A C 1
ATOM 693 O O . GLN A 1 92 ? 4.916 8.181 0.538 1.00 91.69 92 GLN A O 1
ATOM 698 N N . LYS A 1 93 ? 3.657 6.715 1.692 1.00 92.50 93 LYS A N 1
ATOM 699 C CA . LYS A 1 93 ? 4.726 6.279 2.607 1.00 92.50 93 LYS A CA 1
ATOM 700 C C . LYS A 1 93 ? 5.772 5.448 1.857 1.00 92.50 93 LYS A C 1
ATOM 702 O O . LYS A 1 93 ? 5.429 4.668 0.976 1.00 92.50 93 LYS A O 1
ATOM 707 N N . GLN A 1 94 ? 7.036 5.506 2.277 1.00 91.56 94 GLN A N 1
ATOM 708 C CA . GLN A 1 94 ? 8.123 4.747 1.635 1.00 91.56 94 GLN A CA 1
ATOM 709 C C . GLN A 1 94 ? 7.882 3.226 1.595 1.00 91.56 94 GLN A C 1
ATOM 711 O O . GLN A 1 94 ? 8.222 2.593 0.604 1.00 91.56 94 GLN A O 1
ATOM 716 N N . VAL A 1 95 ? 7.252 2.653 2.628 1.00 91.25 95 VAL A N 1
ATOM 717 C CA . VAL A 1 95 ? 6.860 1.227 2.663 1.00 91.25 95 VAL A CA 1
ATOM 718 C C . VAL A 1 95 ? 5.816 0.864 1.599 1.00 91.25 95 VAL A C 1
ATOM 720 O O . VAL A 1 95 ? 5.854 -0.222 1.037 1.00 91.25 95 VAL A O 1
ATOM 723 N N . VAL A 1 96 ? 4.923 1.798 1.260 1.00 91.88 96 VAL A N 1
ATOM 724 C CA . VAL A 1 96 ? 3.924 1.624 0.195 1.00 91.88 96 VAL A CA 1
ATOM 725 C C . VAL A 1 96 ? 4.608 1.681 -1.172 1.00 91.88 96 VAL A C 1
ATOM 727 O O . VAL A 1 96 ? 4.323 0.873 -2.049 1.00 91.88 96 VAL A O 1
ATOM 730 N N . LEU A 1 97 ? 5.559 2.603 -1.348 1.00 92.75 97 LEU A N 1
ATOM 731 C CA . LEU A 1 97 ? 6.348 2.715 -2.581 1.00 92.75 97 LEU A CA 1
ATOM 732 C C . LEU A 1 97 ? 7.213 1.475 -2.834 1.00 92.75 97 LEU A C 1
ATOM 734 O O . LEU A 1 97 ? 7.357 1.056 -3.978 1.00 92.75 97 LEU A O 1
ATOM 738 N N . ALA A 1 98 ? 7.762 0.902 -1.764 1.00 91.19 98 ALA A N 1
ATOM 739 C CA . ALA A 1 98 ? 8.533 -0.336 -1.779 1.00 91.19 98 ALA A CA 1
ATOM 740 C C . ALA A 1 98 ? 7.702 -1.493 -2.348 1.00 91.19 98 ALA A C 1
ATOM 742 O O . ALA A 1 98 ? 8.110 -2.125 -3.321 1.00 91.19 98 ALA A O 1
ATOM 743 N N . ALA A 1 99 ? 6.477 -1.666 -1.844 1.00 92.12 99 ALA A N 1
ATOM 744 C CA . ALA A 1 99 ? 5.540 -2.665 -2.354 1.00 92.12 99 ALA A CA 1
ATOM 745 C C . ALA A 1 99 ? 5.157 -2.448 -3.827 1.00 92.12 99 ALA A C 1
ATOM 747 O O . ALA A 1 99 ? 5.019 -3.407 -4.582 1.00 92.12 99 ALA A O 1
ATOM 748 N N . VAL A 1 100 ? 5.026 -1.191 -4.262 1.00 91.56 100 VAL A N 1
ATOM 749 C CA . VAL A 1 100 ? 4.733 -0.857 -5.667 1.00 91.56 100 VAL A CA 1
ATOM 750 C C . VAL A 1 100 ? 5.870 -1.242 -6.612 1.00 91.56 100 VAL A C 1
ATOM 752 O O . VAL A 1 100 ? 5.609 -1.567 -7.771 1.00 91.56 100 VAL A O 1
ATOM 755 N N . GLN A 1 101 ? 7.114 -1.192 -6.138 1.00 90.25 101 GLN A N 1
ATOM 756 C CA . GLN A 1 101 ? 8.313 -1.464 -6.934 1.00 90.25 101 GLN A CA 1
ATOM 757 C C . GLN A 1 101 ? 8.918 -2.847 -6.705 1.00 90.25 101 GLN A C 1
ATOM 759 O O . GLN A 1 101 ? 9.963 -3.128 -7.284 1.00 90.25 101 GLN A O 1
ATOM 764 N N . GLU A 1 102 ? 8.292 -3.681 -5.871 1.00 89.38 102 GLU A N 1
ATOM 765 C CA . GLU A 1 102 ? 8.818 -5.001 -5.500 1.00 89.38 102 GLU A CA 1
ATOM 766 C C . GLU A 1 102 ? 10.253 -4.917 -4.956 1.00 89.38 102 GLU A C 1
ATOM 768 O O . GLU A 1 102 ? 11.145 -5.671 -5.340 1.00 89.38 102 GLU A O 1
ATOM 773 N N . THR A 1 103 ? 10.489 -3.944 -4.075 1.00 90.50 103 THR A N 1
ATOM 774 C CA . THR A 1 103 ? 11.790 -3.712 -3.440 1.00 90.50 103 THR A CA 1
ATOM 775 C C . THR A 1 103 ? 11.613 -3.287 -1.990 1.00 90.50 103 THR A C 1
ATOM 777 O O . THR A 1 103 ? 10.551 -2.825 -1.593 1.00 90.50 103 THR A O 1
ATOM 780 N N . SER A 1 104 ? 12.697 -3.337 -1.225 1.00 90.69 104 SER A N 1
ATOM 781 C CA . SER A 1 104 ? 12.700 -2.947 0.175 1.00 90.69 104 SER A CA 1
ATOM 782 C C . SER A 1 104 ? 12.560 -1.441 0.419 1.00 90.69 104 SER A C 1
ATOM 784 O O . SER A 1 104 ? 12.991 -0.587 -0.366 1.00 90.69 104 SER A O 1
ATOM 786 N N . GLN A 1 105 ? 11.994 -1.092 1.578 1.00 91.25 105 GLN A N 1
ATOM 787 C CA . GLN A 1 105 ? 11.892 0.297 2.035 1.00 91.25 105 GLN A CA 1
ATOM 788 C C . GLN A 1 105 ? 13.255 1.019 2.111 1.00 91.25 105 GLN A C 1
ATOM 790 O O . GLN A 1 105 ? 13.307 2.185 1.705 1.00 91.25 105 GLN A O 1
ATOM 795 N N . PRO A 1 106 ? 14.367 0.385 2.538 1.00 91.25 106 PRO A N 1
ATOM 796 C CA . PRO A 1 106 ? 15.695 0.989 2.452 1.00 91.25 106 PRO A CA 1
ATOM 797 C C . PRO A 1 106 ? 16.105 1.372 1.025 1.00 91.25 106 PRO A C 1
ATOM 799 O O . PRO A 1 106 ? 16.648 2.461 0.824 1.00 91.25 106 PRO A O 1
ATOM 802 N N . THR A 1 107 ? 15.803 0.540 0.021 1.00 88.50 107 THR A N 1
ATOM 803 C CA . THR A 1 107 ? 16.065 0.875 -1.388 1.00 88.50 107 THR A CA 1
ATOM 804 C C . THR A 1 107 ? 15.314 2.139 -1.798 1.00 88.50 107 THR A C 1
ATOM 806 O O . THR A 1 107 ? 15.925 3.058 -2.348 1.00 88.50 107 THR A O 1
ATOM 809 N N . ILE A 1 108 ? 14.025 2.246 -1.462 1.00 91.19 108 ILE A N 1
ATOM 810 C CA . ILE A 1 108 ? 13.232 3.460 -1.712 1.00 91.19 108 ILE A CA 1
ATOM 811 C C . ILE A 1 108 ? 13.811 4.670 -0.972 1.00 91.19 108 ILE A C 1
ATOM 813 O O . ILE A 1 108 ? 13.934 5.749 -1.551 1.00 91.19 108 ILE A O 1
ATOM 817 N N . SER A 1 109 ? 14.196 4.509 0.295 1.00 89.75 109 SER A N 1
ATOM 818 C CA . SER A 1 109 ? 14.795 5.586 1.088 1.00 89.75 109 SER A CA 1
ATOM 819 C C . SER A 1 109 ? 16.061 6.126 0.421 1.00 89.75 109 SER A C 1
ATOM 821 O O . SER A 1 109 ? 16.227 7.342 0.309 1.00 89.75 109 SER A O 1
ATOM 823 N N . ASN A 1 110 ? 16.913 5.244 -0.106 1.00 88.31 110 ASN A N 1
ATOM 824 C CA . ASN A 1 110 ? 18.120 5.628 -0.836 1.00 88.31 110 ASN A CA 1
ATOM 825 C C . ASN A 1 110 ? 17.790 6.337 -2.158 1.00 88.31 110 ASN A C 1
ATOM 827 O O . ASN A 1 110 ? 18.393 7.364 -2.466 1.00 88.31 110 ASN A O 1
ATOM 831 N N . GLN A 1 111 ? 16.808 5.841 -2.917 1.00 85.75 111 GLN A N 1
ATOM 832 C CA . GLN A 1 111 ? 16.363 6.467 -4.170 1.00 85.75 111 GLN A CA 1
ATOM 833 C C . GLN A 1 111 ? 15.776 7.871 -3.963 1.00 85.75 111 GLN A C 1
ATOM 835 O O . GLN A 1 111 ? 15.977 8.753 -4.798 1.00 85.75 111 GLN A O 1
ATOM 840 N N . LEU A 1 112 ? 15.035 8.086 -2.873 1.00 84.88 112 LEU A N 1
ATOM 841 C CA . LEU A 1 112 ? 14.427 9.382 -2.559 1.00 84.88 112 LEU A CA 1
ATOM 842 C C . LEU A 1 112 ? 15.427 10.365 -1.937 1.00 84.88 112 LEU A C 1
ATOM 844 O O . LEU A 1 112 ? 15.280 11.570 -2.124 1.00 84.88 112 LEU A O 1
ATOM 848 N N . SER A 1 113 ? 16.442 9.863 -1.230 1.00 82.81 113 SER A N 1
ATOM 849 C CA . SER A 1 113 ? 17.475 10.689 -0.587 1.00 82.81 113 SER A CA 1
ATOM 850 C C . SER A 1 113 ? 18.572 11.157 -1.547 1.00 82.81 113 SER A C 1
ATOM 852 O O . SER A 1 113 ? 19.197 12.179 -1.278 1.00 82.81 113 SER A O 1
ATOM 854 N N . ASN A 1 114 ? 18.801 10.452 -2.663 1.00 65.94 114 ASN A N 1
ATOM 855 C CA . ASN A 1 114 ? 19.809 10.819 -3.664 1.00 65.94 114 ASN A CA 1
ATOM 856 C C . ASN A 1 114 ? 19.168 11.361 -4.956 1.00 65.94 114 ASN A C 1
ATOM 858 O O . ASN A 1 114 ? 18.741 10.582 -5.810 1.00 65.94 114 ASN A O 1
ATOM 862 N N . PRO A 1 115 ? 19.120 12.692 -5.152 1.00 52.81 115 PRO A N 1
ATOM 863 C CA . PRO A 1 115 ? 18.543 13.290 -6.354 1.00 52.81 115 PRO A CA 1
ATOM 864 C C . PRO A 1 115 ? 19.378 13.125 -7.643 1.00 52.81 115 PRO A C 1
ATOM 866 O O . PRO A 1 115 ? 18.829 13.412 -8.704 1.00 52.81 115 PRO A O 1
ATOM 869 N N . GLU A 1 116 ? 20.631 12.645 -7.587 1.00 43.28 116 GLU A N 1
ATOM 870 C CA . GLU A 1 116 ? 21.600 12.715 -8.706 1.00 43.28 116 GLU A CA 1
ATOM 871 C C . GLU A 1 116 ? 22.363 11.404 -9.028 1.00 43.28 116 GLU A C 1
ATOM 873 O O . GLU A 1 116 ? 23.580 11.409 -9.207 1.00 43.28 116 GLU A O 1
ATOM 878 N N . VAL A 1 117 ? 21.662 10.271 -9.159 1.00 42.81 117 VAL A N 1
ATOM 879 C CA . VAL A 1 117 ? 22.163 9.115 -9.944 1.00 42.81 117 VAL A CA 1
ATOM 880 C C . VAL A 1 117 ? 21.091 8.644 -10.904 1.00 42.81 117 VAL A C 1
ATOM 882 O O . VAL A 1 117 ? 19.945 8.437 -10.434 1.00 42.81 117 VAL A O 1
#

Nearest PDB structures (foldseek):
  8k51-assembly2_A  TM=4.882E-01  e=1.860E-01  Streptomyces aureus
  8k56-assembly2_A  TM=4.881E-01  e=2.823E-01  Streptomyces aureus
  8k56-assembly1_B  TM=4.769E-01  e=3.377E-01  Streptomyces aureus
  4c5p-assembly1_A  TM=5.180E-01  e=1.905E+00  Mycobacterium marinum

Sequence (117 aa):
MSDLPAVPNQNQDLNQLAEQARQLSAEMKERKIKKVEFEDGPYAEHDSTTNTTIVAGPGAIVEDSPELTSVHLVKPGVDPKVAAKKLAEKGQKQVVLAAVQETSQPTISNQLSNPEV

Secondary structure (DSSP, 8-state):
---PPPP------HHHHHHHHHHHHHHHHHTT--EEE-TTS-EEEEETTTTEEEEEETTEEEEE-SS-EEEEEPPTT--HHHHHHHHHHTT--HHHHHHHHTS-HHHHHHHHH-S--

Solvent-accessible surface area (backbone atoms only — not comparable to full-atom values): 6704 Å² total; per-residue (Å²): 133,83,82,72,81,76,74,80,79,78,73,75,56,64,66,59,54,51,49,52,51,51,52,51,44,49,49,30,59,75,69,68,46,50,67,47,80,47,70,56,29,49,28,34,41,43,41,85,88,74,54,31,28,40,40,21,26,78,41,33,39,37,38,42,39,87,89,51,74,49,78,47,74,60,63,86,91,58,57,65,69,59,53,46,52,58,42,42,76,71,69,50,52,53,61,48,48,8,6,26,65,54,31,35,39,68,58,40,51,52,60,72,70,46,91,84,124

Radius of gyration: 16.06 Å; Cα contacts (8 Å, |Δi|>4): 164; chains: 1; bounding box: 39×25×58 Å

Foldseek 3Di:
DDDDPDDPPPPPPVVVVQVVQVVVLVVCVVVVPAWDADQQAWIWGADPVQRWIWTAAAQWIWIDGPVDIDIGGHDPPDDLLVVLVVVVVVVDDLRRSSRNHSHGSVVSVVSVVDPDD

Mean predicted aligned error: 7.8 Å